Protein AF-A0A7C5XNL1-F1 (afdb_monomer)

Solvent-accessible surface area (backbone atoms only — not comparable to full-atom values): 3310 Å² total; per-residue (Å²): 108,69,73,36,62,78,67,71,44,48,66,46,82,40,53,41,87,47,87,59,97,57,62,61,65,41,76,76,50,76,50,78,41,89,67,62,66,74,63,51,42,75,74,48,66,86,57,78,84,133

Secondary structure (DSSP, 8-state):
-HHHHHTT--EEEEE--SSSSSPTT-EEEEEE-S--HHHHHHHHTTSPP-

InterPro domains:
  IPR00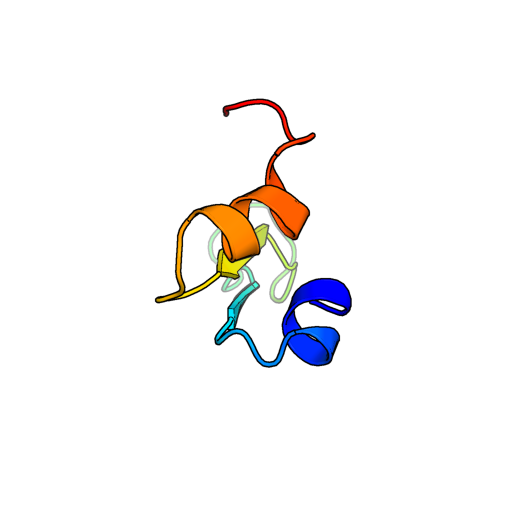2833 Peptidyl-tRNA hydrolase, PTH2 [PF01981] (1-50)
  IPR002833 Peptidyl-tRNA hydrolase, PTH2 [PTHR12649] (2-50)
  IPR023476 Peptidyl-tRNA hydrolase II domain superfamily [G3DSA:3.40.1490.10] (1-50)
  IPR023476 Peptidyl-tRNA hydrolase II domain superfamily [SSF102462] (2-50)

Sequence (50 aa):
KKKAEELSIPYALIADAGLTQLSPGTVTSLGLGPAPSHLLDSITGLLKLL

Mean predicted aligned error: 2.73 Å

Organism: NCBI:txid334771

Foldseek 3Di:
DVLCVVVVWDKDFDFDCCPDPDHGRHGDDMGTDPDDPVSVCVVPVPPDDD

Structure (mmCIF, N/CA/C/O backbone):
data_AF-A0A7C5XNL1-F1
#
_entry.id   AF-A0A7C5XNL1-F1
#
loop_
_atom_site.group_PDB
_atom_site.id
_atom_site.type_symbol
_atom_site.label_atom_id
_atom_site.label_alt_id
_atom_site.label_comp_id
_atom_site.label_asym_id
_atom_site.label_entity_id
_atom_site.label_seq_id
_atom_site.pdbx_PDB_ins_code
_atom_site.Cartn_x
_atom_site.Cartn_y
_atom_site.Cartn_z
_atom_site.occupancy
_atom_site.B_iso_or_equiv
_atom_site.auth_seq_id
_atom_site.auth_comp_id
_atom_site.auth_asym_id
_atom_site.auth_atom_id
_atom_site.pdbx_PDB_model_num
ATOM 1 N N . LYS A 1 1 ? -6.121 1.926 -5.204 1.00 88.81 1 LYS A N 1
ATOM 2 C CA . LYS A 1 1 ? -6.432 0.557 -5.683 1.00 88.81 1 LYS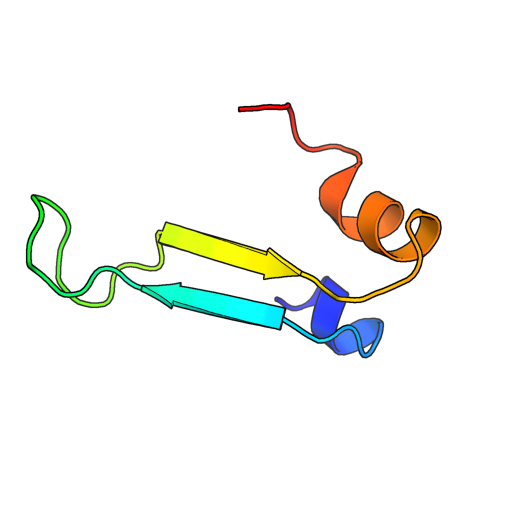 A CA 1
ATOM 3 C C . LYS A 1 1 ? -6.591 0.479 -7.203 1.00 88.81 1 LYS A C 1
ATOM 5 O O . LYS A 1 1 ? -5.746 -0.149 -7.807 1.00 88.81 1 LYS A O 1
ATOM 10 N N . LYS A 1 2 ? -7.526 1.207 -7.841 1.00 95.31 2 LYS A N 1
ATOM 11 C CA . LYS A 1 2 ? -7.832 1.066 -9.284 1.00 95.31 2 LYS A CA 1
ATOM 12 C C . LYS A 1 2 ? -6.613 1.113 -10.226 1.00 95.31 2 LYS A C 1
ATOM 14 O O . LYS A 1 2 ? -6.412 0.190 -10.996 1.00 95.31 2 LYS A O 1
ATOM 19 N N . LYS A 1 3 ? -5.744 2.124 -10.094 1.00 95.56 3 LYS A N 1
ATOM 20 C CA . LYS A 1 3 ? -4.506 2.215 -10.897 1.00 95.5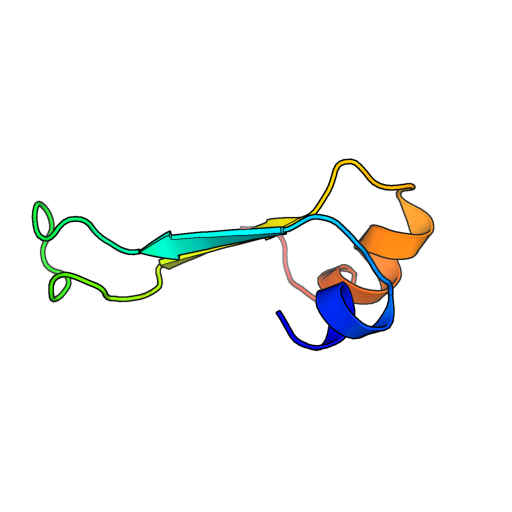6 3 LYS A CA 1
ATOM 21 C C . LYS A 1 3 ? -3.558 1.016 -10.709 1.00 95.56 3 LYS A C 1
ATOM 23 O O . LYS A 1 3 ? -2.874 0.625 -11.641 1.00 95.56 3 LYS A O 1
ATOM 28 N N . ALA A 1 4 ? -3.501 0.449 -9.501 1.00 95.75 4 ALA A N 1
ATOM 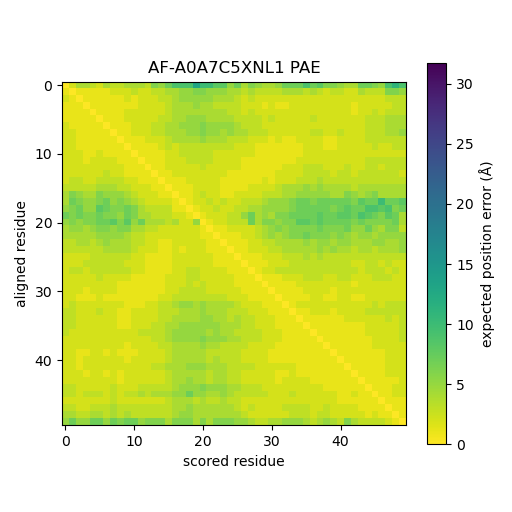29 C CA . ALA A 1 4 ? -2.677 -0.726 -9.217 1.00 95.75 4 ALA A CA 1
ATOM 30 C C . ALA A 1 4 ? -3.294 -2.001 -9.813 1.00 95.75 4 ALA A C 1
ATOM 32 O O . ALA A 1 4 ? -2.562 -2.823 -10.349 1.00 95.75 4 ALA A O 1
ATOM 33 N N . GLU A 1 5 ? -4.627 -2.128 -9.779 1.00 96.25 5 GLU A N 1
ATOM 34 C CA . GLU A 1 5 ? -5.371 -3.219 -10.430 1.00 96.25 5 GLU A CA 1
ATOM 35 C C . GLU A 1 5 ? -5.147 -3.203 -11.954 1.00 96.25 5 GLU A C 1
ATOM 37 O O . GLU A 1 5 ? -4.797 -4.227 -12.533 1.00 96.25 5 GLU A O 1
ATOM 42 N N . GLU A 1 6 ? -5.261 -2.032 -12.591 1.00 97.06 6 GLU A N 1
ATOM 43 C CA . GLU A 1 6 ? -5.039 -1.847 -14.037 1.00 97.06 6 GLU A CA 1
ATOM 44 C C . GLU A 1 6 ? -3.611 -2.218 -14.471 1.00 97.06 6 GLU A C 1
ATOM 46 O O . GLU A 1 6 ? -3.417 -2.792 -15.540 1.00 97.06 6 GLU A O 1
ATOM 51 N N . LEU A 1 7 ? -2.614 -1.926 -13.631 1.00 95.19 7 LEU A N 1
ATOM 52 C CA . LEU A 1 7 ? -1.202 -2.230 -13.886 1.00 95.19 7 LEU A CA 1
ATOM 53 C C . LEU A 1 7 ? -0.764 -3.602 -13.346 1.00 95.19 7 LEU A C 1
ATOM 55 O O . LEU A 1 7 ? 0.416 -3.935 -13.429 1.00 95.19 7 LEU A O 1
ATOM 59 N N . SER A 1 8 ? -1.689 -4.398 -12.794 1.00 96.25 8 SER A N 1
ATOM 60 C CA . SER A 1 8 ? -1.402 -5.699 -12.164 1.00 96.25 8 SER A CA 1
ATOM 61 C C . SER A 1 8 ? -0.297 -5.640 -11.095 1.00 96.25 8 SER A C 1
ATOM 63 O O . SER A 1 8 ? 0.499 -6.566 -10.943 1.00 96.25 8 SER A O 1
ATOM 65 N N . ILE A 1 9 ? -0.243 -4.540 -10.342 1.00 97.44 9 ILE A N 1
ATOM 66 C CA . ILE A 1 9 ? 0.717 -4.340 -9.254 1.00 97.44 9 ILE A CA 1
ATOM 67 C C . ILE A 1 9 ? 0.129 -4.916 -7.960 1.00 97.44 9 ILE A C 1
ATOM 69 O O . ILE A 1 9 ? -0.998 -4.554 -7.605 1.00 97.44 9 ILE A O 1
ATOM 73 N N . PRO A 1 10 ? 0.871 -5.757 -7.211 1.00 97.88 10 PRO A N 1
ATOM 74 C CA . PRO A 1 10 ? 0.440 -6.213 -5.894 1.00 97.88 10 PRO A CA 1
ATOM 75 C C . PRO A 1 10 ? 0.166 -5.029 -4.961 1.00 97.88 10 PRO A C 1
ATOM 77 O O . PRO A 1 10 ? 0.918 -4.053 -4.943 1.00 97.88 10 PRO A O 1
ATOM 80 N N . TYR A 1 11 ? -0.909 -5.091 -4.181 1.00 97.88 11 TYR A N 1
ATOM 81 C CA . TYR A 1 11 ? -1.249 -4.028 -3.239 1.00 97.88 11 TYR A CA 1
ATOM 82 C C . TYR A 1 11 ? -1.954 -4.573 -2.000 1.00 97.88 11 TYR A C 1
ATOM 84 O O . TYR A 1 11 ? -2.549 -5.649 -2.025 1.00 97.88 11 TYR A O 1
ATOM 92 N N . ALA A 1 12 ? -1.925 -3.790 -0.923 1.00 97.88 12 ALA A N 1
ATOM 93 C CA . ALA A 1 12 ? -2.637 -4.083 0.314 1.00 97.88 12 ALA A CA 1
ATOM 94 C C . ALA A 1 12 ? -3.382 -2.837 0.799 1.00 97.88 12 ALA A C 1
ATOM 96 O O . ALA A 1 12 ? -2.781 -1.779 0.987 1.00 97.88 12 ALA A O 1
ATOM 97 N N . LEU A 1 13 ? -4.696 -2.959 1.001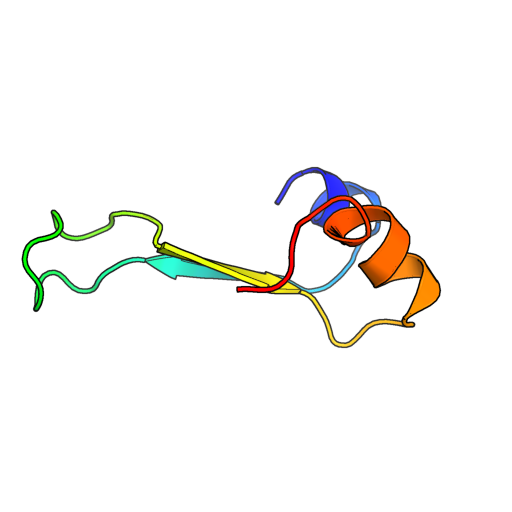 1.00 97.12 13 LEU A N 1
ATOM 98 C CA . LEU A 1 13 ? -5.472 -1.950 1.719 1.00 97.12 13 LEU A CA 1
ATOM 99 C C . LEU A 1 13 ? -5.424 -2.264 3.206 1.00 97.12 13 LEU A C 1
ATOM 101 O O . LEU A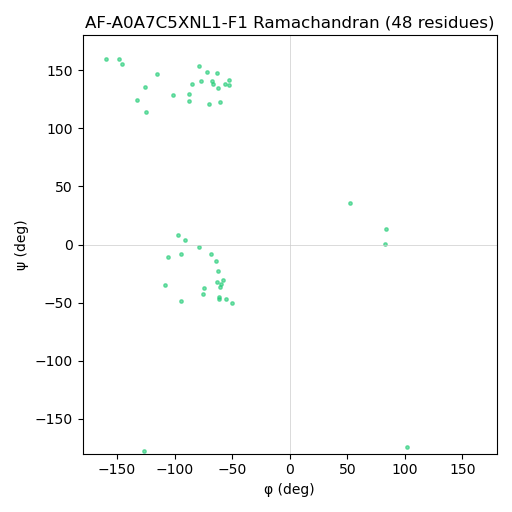 1 13 ? -5.803 -3.357 3.619 1.00 97.12 13 LEU A O 1
ATOM 105 N N . ILE A 1 14 ? -4.970 -1.294 3.990 1.00 97.12 14 ILE A N 1
ATOM 106 C CA . ILE A 1 14 ? -4.902 -1.402 5.441 1.00 97.12 14 ILE A CA 1
ATOM 107 C C . ILE A 1 14 ? -6.079 -0.638 6.027 1.00 97.12 14 ILE A C 1
ATOM 109 O O . ILE A 1 14 ? -6.314 0.523 5.679 1.00 97.12 14 ILE A O 1
ATOM 113 N N . ALA A 1 15 ? -6.819 -1.313 6.898 1.00 97.31 15 ALA A N 1
ATOM 114 C CA . ALA A 1 15 ? -7.934 -0.742 7.627 1.00 97.31 15 ALA A CA 1
ATOM 115 C C . ALA A 1 15 ? -7.630 -0.721 9.124 1.00 97.31 15 ALA A C 1
ATOM 117 O O . ALA A 1 15 ? -6.952 -1.607 9.646 1.00 97.31 15 ALA A O 1
ATOM 118 N N . ASP A 1 16 ? -8.138 0.303 9.799 1.00 96.56 16 ASP A N 1
ATOM 119 C CA . ASP A 1 16 ? -8.046 0.440 11.242 1.00 96.56 16 ASP A CA 1
ATOM 120 C C . ASP A 1 16 ? -8.782 -0.709 11.948 1.00 96.56 16 ASP A C 1
ATOM 122 O O . ASP A 1 16 ? -9.908 -1.068 11.588 1.00 96.56 16 ASP A O 1
ATOM 126 N N . ALA A 1 17 ? -8.137 -1.285 12.964 1.00 94.00 17 ALA A N 1
ATOM 127 C CA . ALA A 1 17 ? -8.659 -2.425 13.714 1.00 94.00 17 ALA A CA 1
ATOM 128 C C . ALA A 1 17 ? -9.721 -2.044 14.766 1.00 94.00 17 ALA A C 1
ATOM 130 O O . ALA A 1 17 ? -10.241 -2.924 15.446 1.00 94.00 17 ALA A O 1
ATOM 131 N N . GLY A 1 18 ? -10.038 -0.757 14.930 1.00 92.56 18 GLY A N 1
ATOM 132 C CA . GLY A 1 18 ? -10.926 -0.256 15.978 1.00 92.56 18 GLY A CA 1
ATOM 133 C C . GLY A 1 18 ? -10.239 -0.021 17.321 1.00 92.56 18 GLY A C 1
ATOM 134 O O . GLY A 1 18 ? -10.915 0.116 18.335 1.00 92.56 18 GLY A O 1
ATOM 135 N N . LEU A 1 19 ? -8.903 -0.013 17.343 1.00 94.12 19 LEU A N 1
ATOM 136 C CA . LEU A 1 19 ? -8.094 0.224 18.547 1.00 94.12 19 LEU A CA 1
ATOM 137 C C . LEU A 1 19 ? -7.623 1.683 18.656 1.00 94.12 19 LEU A C 1
ATOM 139 O O . LEU A 1 19 ? -6.796 2.010 19.506 1.00 94.12 19 LEU A O 1
ATOM 143 N N . THR A 1 20 ? -8.124 2.551 17.778 1.00 92.56 20 THR A N 1
ATOM 144 C CA . THR A 1 20 ? -7.790 3.976 17.712 1.00 92.56 20 THR A CA 1
ATOM 145 C C . THR A 1 20 ? -9.066 4.820 17.751 1.00 92.56 20 THR A C 1
ATOM 147 O O . THR A 1 20 ? -10.169 4.291 17.871 1.00 92.56 20 THR A O 1
ATOM 150 N N . GLN A 1 21 ? -8.944 6.149 17.655 1.00 94.44 21 GLN A N 1
ATOM 151 C CA . GLN A 1 21 ? -10.112 7.035 17.563 1.00 94.44 21 GLN A CA 1
ATOM 152 C C . GLN A 1 21 ? -10.899 6.916 16.242 1.00 94.44 21 GLN A C 1
ATOM 154 O O . GLN A 1 21 ? -11.947 7.548 16.097 1.00 94.44 21 GLN A O 1
ATOM 159 N N . LEU A 1 22 ? -10.385 6.176 15.256 1.00 94.38 22 LEU A N 1
ATOM 160 C CA . LEU A 1 22 ? -11.086 5.942 14.000 1.00 94.38 22 LEU A CA 1
ATOM 161 C C . LEU A 1 22 ? -12.161 4.870 14.182 1.00 94.38 22 LEU A C 1
ATOM 163 O O . LEU A 1 22 ? -12.070 3.992 15.035 1.00 94.38 22 LEU A O 1
ATOM 167 N N . SER A 1 23 ? -13.196 4.922 13.344 1.00 94.50 23 SER A N 1
ATOM 168 C CA . SER A 1 23 ? -14.176 3.837 13.312 1.00 94.50 23 SER A CA 1
ATOM 169 C C . SER A 1 23 ? -13.514 2.550 12.792 1.00 94.50 23 SER A C 1
ATOM 171 O O . SER A 1 23 ? -12.770 2.623 11.805 1.00 94.50 23 SER A O 1
ATOM 173 N N . PRO A 1 24 ? -13.793 1.375 13.387 1.00 95.06 24 PRO A N 1
ATOM 174 C CA . PRO A 1 24 ? -13.264 0.106 12.896 1.00 95.06 24 PRO A CA 1
ATOM 175 C C . PRO A 1 24 ? -13.563 -0.091 11.405 1.00 95.06 24 PRO A C 1
ATOM 177 O O . PRO A 1 24 ? -14.663 0.206 10.937 1.00 95.06 24 PRO A O 1
ATOM 180 N N . GLY A 1 25 ? -12.582 -0.583 10.649 1.00 95.19 25 GLY A N 1
ATOM 181 C CA . GLY A 1 25 ? -12.707 -0.784 9.204 1.00 95.19 25 GLY A CA 1
ATOM 182 C C . GLY A 1 25 ? -12.456 0.468 8.355 1.00 95.19 25 GLY A C 1
ATOM 183 O O . GLY A 1 25 ? -12.500 0.382 7.127 1.00 95.19 25 GLY A O 1
ATOM 184 N N . THR A 1 26 ? -12.148 1.619 8.966 1.00 96.56 26 THR A N 1
ATOM 185 C CA . THR A 1 26 ? -11.702 2.810 8.224 1.00 96.56 26 THR A CA 1
ATOM 186 C C . THR A 1 26 ? -10.410 2.494 7.476 1.00 96.56 26 THR A C 1
ATOM 188 O O . THR A 1 26 ? -9.419 2.118 8.093 1.00 96.56 26 THR A O 1
ATOM 191 N N . VAL A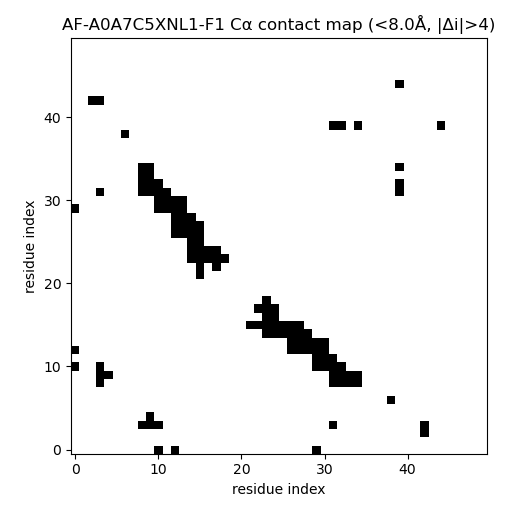 1 27 ? -10.388 2.662 6.153 1.00 96.81 27 VAL A N 1
ATOM 192 C CA . VAL A 1 27 ? -9.165 2.495 5.351 1.00 96.81 27 VAL A CA 1
ATOM 193 C C . VAL A 1 27 ? -8.199 3.639 5.659 1.00 96.81 27 VAL A C 1
ATOM 195 O O . VAL A 1 27 ? -8.538 4.799 5.438 1.00 96.81 27 VAL A O 1
ATOM 198 N N . THR A 1 28 ? -7.000 3.316 6.140 1.00 95.88 28 THR A N 1
ATOM 199 C CA . THR A 1 28 ? -6.000 4.305 6.576 1.00 95.88 28 THR A CA 1
ATOM 200 C C . THR A 1 28 ? -4.818 4.414 5.625 1.00 95.88 28 THR A C 1
ATOM 202 O O . THR A 1 28 ? -4.314 5.513 5.409 1.00 95.88 28 THR A O 1
ATOM 205 N N . SER A 1 29 ? -4.407 3.300 5.013 1.00 95.94 29 SER A N 1
ATOM 206 C CA . SER A 1 29 ? -3.203 3.249 4.179 1.00 95.94 29 SER A CA 1
ATOM 207 C C . SER A 1 29 ? -3.350 2.294 2.997 1.00 95.94 29 SER A C 1
ATOM 209 O O . SER A 1 29 ? -4.112 1.325 3.031 1.00 95.94 29 SER A O 1
ATOM 211 N N . LEU A 1 30 ? -2.573 2.554 1.945 1.00 97.25 30 LEU A N 1
ATOM 212 C CA . LEU A 1 30 ? -2.443 1.697 0.768 1.00 97.25 30 LEU A CA 1
ATOM 213 C C . LEU A 1 30 ? -0.965 1.353 0.559 1.00 97.25 30 LEU A C 1
ATOM 215 O O . LEU A 1 30 ? -0.169 2.232 0.240 1.00 97.25 30 LEU A O 1
ATOM 219 N N . GLY A 1 31 ? -0.618 0.076 0.706 1.00 97.69 31 GLY A N 1
ATOM 220 C CA . GLY A 1 31 ? 0.679 -0.459 0.297 1.00 97.69 31 GLY A CA 1
ATOM 221 C C . GLY A 1 31 ? 0.668 -0.833 -1.185 1.00 97.69 31 GLY A C 1
ATOM 222 O O . GLY A 1 31 ? -0.310 -1.413 -1.658 1.00 97.69 31 GLY A O 1
ATOM 223 N N . LEU A 1 32 ? 1.743 -0.513 -1.907 1.00 98.12 32 LEU A N 1
ATOM 224 C CA . LEU A 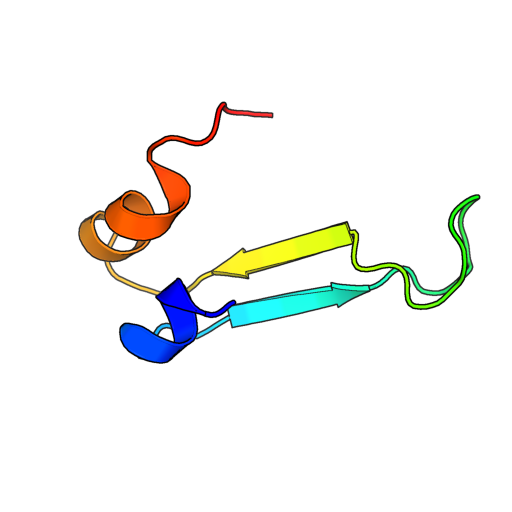1 32 ? 1.941 -0.847 -3.320 1.00 98.12 32 LEU A CA 1
ATOM 225 C C . LEU A 1 32 ? 3.270 -1.588 -3.494 1.00 98.12 32 LEU A C 1
ATOM 227 O O . LEU A 1 32 ? 4.292 -1.159 -2.963 1.00 98.12 32 LEU A O 1
ATOM 231 N N . GLY A 1 33 ? 3.258 -2.660 -4.281 1.00 97.12 33 GLY A N 1
ATOM 232 C CA . GLY A 1 33 ? 4.435 -3.444 -4.631 1.00 97.12 33 GLY A CA 1
ATOM 233 C C . GLY A 1 33 ? 4.583 -4.767 -3.862 1.00 97.12 33 GLY A C 1
ATOM 234 O O . GLY A 1 33 ? 3.685 -5.163 -3.115 1.00 97.12 33 GLY A O 1
ATOM 235 N N . PRO A 1 34 ? 5.713 -5.473 -4.063 1.00 97.50 34 PRO A N 1
ATOM 236 C CA . PRO A 1 34 ? 6.895 -5.025 -4.810 1.00 97.50 34 PRO A CA 1
ATOM 237 C C . PRO A 1 34 ? 6.631 -4.861 -6.316 1.00 97.50 34 PRO A C 1
ATOM 239 O O . PRO A 1 34 ? 5.913 -5.655 -6.918 1.00 97.50 34 PRO A O 1
ATOM 242 N N . ALA A 1 35 ? 7.198 -3.813 -6.918 1.00 97.25 35 ALA A N 1
ATOM 243 C CA . ALA A 1 35 ? 7.125 -3.518 -8.351 1.00 97.25 35 ALA A CA 1
ATOM 244 C C . ALA A 1 35 ? 8.275 -2.572 -8.762 1.00 97.25 35 ALA A C 1
ATOM 246 O O . ALA A 1 35 ? 8.833 -1.891 -7.897 1.00 97.25 35 ALA A O 1
ATOM 247 N N . PRO A 1 36 ? 8.639 -2.502 -10.057 1.00 97.75 36 PRO A N 1
ATOM 248 C CA . PRO A 1 36 ? 9.591 -1.516 -10.565 1.00 97.75 36 PRO A CA 1
ATOM 249 C C . PRO A 1 36 ? 9.218 -0.075 -10.186 1.00 97.75 36 PRO A C 1
ATOM 251 O O . PRO A 1 36 ? 8.048 0.302 -10.257 1.00 97.75 36 PRO A O 1
ATOM 254 N N . SER A 1 37 ? 10.217 0.749 -9.854 1.00 97.50 37 SER A N 1
ATOM 255 C CA . SER A 1 37 ? 10.013 2.133 -9.394 1.00 97.50 37 SER A CA 1
ATOM 256 C C . SER A 1 37 ? 9.196 2.972 -10.374 1.00 97.50 37 SER A C 1
ATOM 258 O O . SER A 1 37 ? 8.207 3.565 -9.975 1.00 97.50 37 SER A O 1
ATOM 260 N N . HIS A 1 38 ? 9.514 2.922 -11.670 1.00 97.19 38 HIS A N 1
ATOM 261 C CA . HIS A 1 38 ? 8.786 3.679 -12.695 1.00 97.19 38 HIS A CA 1
ATOM 262 C C . HIS A 1 38 ? 7.279 3.352 -12.752 1.00 97.19 38 HIS A C 1
ATOM 264 O O . HIS A 1 38 ? 6.474 4.223 -13.082 1.00 97.19 38 HIS A O 1
ATOM 270 N N . LEU A 1 39 ? 6.877 2.118 -12.410 1.00 96.75 39 LEU A N 1
ATOM 271 C CA . LEU A 1 39 ? 5.463 1.750 -12.310 1.00 96.75 39 LEU A CA 1
ATOM 272 C C . LEU A 1 39 ? 4.828 2.317 -11.039 1.00 96.75 39 LEU A C 1
ATOM 274 O O . LEU A 1 39 ? 3.724 2.856 -11.104 1.00 96.75 39 LEU A O 1
ATOM 278 N N . LEU A 1 40 ? 5.523 2.247 -9.901 1.00 97.31 40 LEU A N 1
ATOM 279 C CA . LEU A 1 40 ? 5.059 2.847 -8.647 1.00 97.31 40 LEU A CA 1
ATOM 280 C C . LEU A 1 40 ? 4.919 4.370 -8.783 1.00 97.31 40 LEU A C 1
ATOM 282 O O . LEU A 1 40 ? 3.869 4.919 -8.452 1.00 97.31 40 LEU A O 1
ATOM 286 N N . ASP A 1 41 ? 5.904 5.032 -9.386 1.00 97.31 41 ASP A N 1
ATOM 287 C CA . ASP A 1 41 ? 5.930 6.479 -9.611 1.00 97.31 41 ASP A CA 1
ATOM 288 C C . ASP A 1 41 ? 4.790 6.948 -10.525 1.00 97.31 41 ASP A C 1
ATOM 290 O O . ASP A 1 41 ? 4.225 8.020 -10.307 1.00 97.31 41 ASP A O 1
ATOM 294 N N . SER A 1 42 ? 4.357 6.128 -11.492 1.00 96.75 42 SER A N 1
ATOM 295 C CA . SER A 1 42 ? 3.170 6.436 -12.309 1.00 96.75 42 SER A CA 1
ATOM 296 C C . SER A 1 42 ? 1.871 6.526 -11.482 1.00 96.75 42 SER A C 1
ATOM 298 O O . SER A 1 42 ? 0.904 7.189 -11.875 1.00 96.75 42 SER A O 1
ATOM 300 N N . ILE A 1 43 ? 1.847 5.887 -10.305 1.00 96.38 43 ILE A N 1
ATOM 301 C CA . ILE A 1 43 ? 0.725 5.907 -9.365 1.00 96.38 43 ILE A CA 1
ATOM 302 C C . ILE A 1 43 ? 0.919 6.995 -8.306 1.00 96.38 43 ILE A C 1
ATOM 304 O O . ILE A 1 43 ? -0.024 7.749 -8.047 1.00 96.38 43 ILE A O 1
ATOM 308 N N . THR A 1 44 ? 2.101 7.063 -7.687 1.00 97.25 44 THR A N 1
ATOM 309 C CA . THR A 1 44 ? 2.362 7.857 -6.475 1.00 97.25 44 THR A CA 1
ATOM 310 C C . THR A 1 44 ? 3.168 9.128 -6.706 1.00 97.25 44 THR A C 1
ATOM 312 O O . THR A 1 44 ? 3.225 9.951 -5.801 1.00 97.25 44 THR A O 1
ATOM 315 N N . GLY A 1 45 ? 3.755 9.343 -7.885 1.00 96.69 45 GLY A N 1
ATOM 316 C CA . GLY A 1 45 ? 4.717 10.427 -8.138 1.00 96.69 45 GLY A CA 1
ATOM 317 C C . GLY A 1 45 ? 4.166 11.852 -8.009 1.00 96.6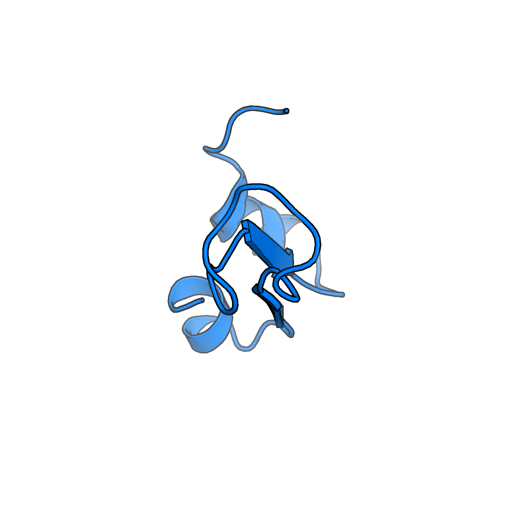9 45 GLY A C 1
ATOM 318 O O . GLY A 1 45 ? 4.938 12.801 -7.928 1.00 96.69 45 GLY A O 1
ATOM 319 N N . LEU A 1 46 ? 2.840 12.020 -7.966 1.00 96.75 46 LEU A N 1
ATOM 320 C CA . LEU A 1 46 ? 2.185 13.311 -7.704 1.00 96.75 46 LEU A CA 1
ATOM 321 C C . LEU A 1 46 ? 1.816 13.518 -6.227 1.00 96.75 46 LEU A C 1
ATOM 323 O O . LEU A 1 46 ? 1.356 14.597 -5.852 1.00 96.75 46 LEU A O 1
ATOM 327 N N . LEU A 1 47 ? 1.958 12.487 -5.394 1.00 97.25 47 LEU A N 1
ATOM 328 C CA . LEU A 1 47 ? 1.690 12.581 -3.967 1.00 97.25 47 LEU A CA 1
ATOM 329 C C . LEU A 1 47 ? 2.859 13.284 -3.279 1.00 97.25 47 LEU A C 1
ATOM 331 O O . LEU A 1 47 ? 4.024 13.063 -3.606 1.00 97.25 47 LEU A O 1
ATOM 335 N N . LYS A 1 48 ? 2.540 14.131 -2.301 1.00 97.81 48 LYS A N 1
ATOM 336 C CA . LYS A 1 48 ? 3.558 14.715 -1.431 1.00 97.81 48 LYS A CA 1
ATOM 337 C C . LYS A 1 48 ? 4.092 13.639 -0.494 1.00 97.81 48 LYS A C 1
ATOM 339 O O . LYS A 1 48 ? 3.351 12.743 -0.089 1.00 97.81 48 LYS A O 1
ATOM 344 N N . LEU A 1 49 ? 5.364 13.768 -0.142 1.00 96.50 49 LEU A N 1
ATOM 345 C CA . LEU A 1 49 ? 5.935 12.994 0.952 1.00 96.50 49 LEU A CA 1
ATOM 346 C C . LEU A 1 49 ? 5.236 13.373 2.268 1.00 96.50 49 LEU A C 1
ATOM 348 O O . LEU A 1 49 ? 4.764 14.508 2.400 1.00 96.50 49 LEU A O 1
ATOM 352 N N . LEU A 1 50 ? 5.127 12.391 3.170 1.00 90.38 50 LEU A N 1
ATOM 353 C CA . LEU A 1 50 ? 4.455 12.511 4.468 1.00 90.38 50 LEU A CA 1
ATOM 354 C C . LEU A 1 50 ? 5.172 13.497 5.398 1.00 90.38 50 LEU A C 1
ATOM 356 O O . LEU A 1 50 ? 6.424 13.482 5.405 1.00 90.38 50 LEU A O 1
#

Nearest PDB structures (foldseek):
  1xty-assembly2_D  TM=9.834E-01  e=1.269E-05  Saccharolobus solfataricus P2
  2d3k-assembly1_B  TM=9.118E-01  e=5.007E-04  Pyrococcus horikoshii OT3
  1rlk-assembly1_A  TM=8.677E-01  e=2.645E-03  Thermoplasma acidophilum
  1q7s-assembly3_A  TM=8.616E-01  e=3.741E-03  Homo sapiens
  3erj-assembly1_A  TM=9.019E-01  e=5.292E-03  Archaeoglobus fulgidus

Radius of gyration: 12.83 Å; Cα contacts (8 Å, |Δi|>4): 59; chains: 1; bounding box: 24×21×33 Å

pLDDT: mean 96.12, std 1.88, range [88.81, 98.12]